Protein AF-A0A817M027-F1 (afdb_monomer)

Secondary structure (DSSP, 8-state):
--TTTGGGSTT-EEEEEEETTS-THHHHHHHHHHTTS-EEEEEEE----SPPPHHHHHHHHHHHHHHHHHHTT---S--TT---HHHHHHTHHHHHHHHHHHHHHHHHHTT-SEEEEE-----TTTS-HHHHHHHHHHHHTTPSSEEEE---SS-------

Solvent-accessible surface area (backbone atoms only — not comparable to full-atom values): 9742 Å² total; per-residue (Å²): 130,72,85,59,56,64,56,71,41,94,82,27,36,37,38,36,42,41,50,76,92,50,75,45,64,55,62,59,44,49,59,61,70,42,61,81,72,71,55,67,48,82,44,77,59,76,79,59,81,60,83,49,58,69,66,57,54,54,50,46,52,50,50,51,50,52,52,53,61,71,47,71,76,63,91,62,100,69,67,71,52,60,74,48,73,69,51,51,63,77,41,40,72,58,52,36,30,43,45,32,49,28,53,52,44,54,76,74,42,65,87,30,49,31,38,37,34,50,46,86,82,71,64,82,90,72,59,38,66,42,51,51,51,52,52,54,48,58,45,57,55,98,56,48,57,71,43,71,46,78,57,90,81,65,82,80,84,69,82,86,126

Nearest PDB structures (foldseek):
  7n3n-assembly1_B  TM=8.165E-01  e=1.126E-09  Homo sapiens
  8fho-assembly1_B  TM=8.038E-01  e=7.326E-10  Danio rerio
  7mxo-assembly1_A  TM=8.189E-01  e=4.341E-09  Homo sapiens
  9bwt-assembly1_A  TM=8.021E-01  e=9.638E-09  Homo sapiens
  8vpp-assembly1_A  TM=8.220E-01  e=1.893E-08  Homo sapiens

Mean predicted aligned error: 9.41 Å

pLDDT: mean 76.66, std 12.33, range [44.81, 91.5]

Radius of gyration: 17.71 Å; Cα contacts (8 Å, |Δi|>4): 194; chains: 1; bounding box: 50×40×44 Å

Foldseek 3Di:
DDLCPLVVDQQAEEEQEDDPVAPCLVSVVVCVVCVVDHHYHYDYDDDLQDAADPVLVVVLVVLLVVLCVVCVPDPDPDCLQPDDPVLCVQCVRVLRSLRSLLVVCCVPPQPHQEYEYAAPDDDPVRDRPNSSVSSVCSNPPNGHHYHHDYDPPDDPDDDPD

Structure (mmCIF, N/CA/C/O backbone):
data_AF-A0A817M027-F1
#
_entry.id   AF-A0A817M027-F1
#
loop_
_atom_site.group_PDB
_atom_site.id
_atom_site.type_symbol
_atom_site.label_atom_id
_atom_site.label_alt_id
_atom_site.label_comp_id
_atom_site.label_asym_id
_atom_site.label_entity_id
_atom_site.label_seq_id
_atom_site.pdbx_PDB_ins_code
_atom_site.Cartn_x
_atom_site.Cartn_y
_atom_site.Cartn_z
_atom_site.occupancy
_atom_site.B_iso_or_equiv
_atom_site.auth_seq_id
_atom_site.auth_comp_id
_atom_site.auth_asym_id
_atom_site.auth_atom_id
_atom_site.pdbx_PDB_model_num
ATOM 1 N N . MET A 1 1 ? 9.471 -24.694 -5.105 1.00 46.88 1 MET A N 1
ATOM 2 C CA . MET A 1 1 ? 10.060 -23.894 -6.205 1.00 46.88 1 MET A CA 1
ATOM 3 C C . MET A 1 1 ? 10.328 -22.491 -5.690 1.00 46.88 1 MET A C 1
ATOM 5 O O . MET A 1 1 ? 9.476 -21.945 -5.005 1.00 46.88 1 MET A O 1
ATOM 9 N N . ASN A 1 2 ? 11.516 -21.941 -5.943 1.00 57.09 2 ASN A N 1
ATOM 10 C CA . ASN A 1 2 ? 11.889 -20.609 -5.471 1.00 57.09 2 ASN A CA 1
ATOM 11 C C . ASN A 1 2 ? 11.150 -19.537 -6.294 1.00 57.09 2 ASN A C 1
ATOM 13 O O . ASN A 1 2 ? 11.438 -19.368 -7.477 1.00 57.09 2 ASN A O 1
ATOM 17 N N . ILE A 1 3 ? 10.216 -18.815 -5.671 1.00 64.06 3 ILE A N 1
ATOM 18 C CA . ILE A 1 3 ? 9.421 -17.751 -6.311 1.00 64.06 3 ILE A CA 1
ATOM 19 C C . ILE A 1 3 ? 10.270 -16.567 -6.805 1.00 64.06 3 ILE A C 1
ATOM 21 O O . ILE A 1 3 ? 9.794 -15.765 -7.599 1.00 64.06 3 ILE A O 1
ATOM 25 N N . PHE A 1 4 ? 11.537 -16.476 -6.382 1.00 63.66 4 PHE A N 1
ATOM 26 C CA . PHE A 1 4 ? 12.469 -15.423 -6.792 1.00 63.66 4 PHE A CA 1
ATOM 27 C C . PHE A 1 4 ? 13.293 -15.770 -8.038 1.00 63.66 4 PHE A C 1
ATOM 29 O O . PHE A 1 4 ? 14.009 -14.913 -8.552 1.00 63.66 4 PHE A O 1
ATOM 36 N N . HIS A 1 5 ? 13.194 -16.995 -8.562 1.00 62.28 5 HIS A N 1
ATOM 37 C CA . HIS A 1 5 ? 13.914 -17.400 -9.774 1.00 62.28 5 HIS A CA 1
ATOM 38 C C . HIS A 1 5 ? 13.604 -16.523 -11.010 1.00 62.28 5 HIS A C 1
ATOM 40 O O . HIS A 1 5 ? 14.542 -16.192 -11.739 1.00 62.28 5 HIS A O 1
ATOM 46 N N . PRO A 1 6 ? 12.352 -16.061 -11.236 1.00 60.25 6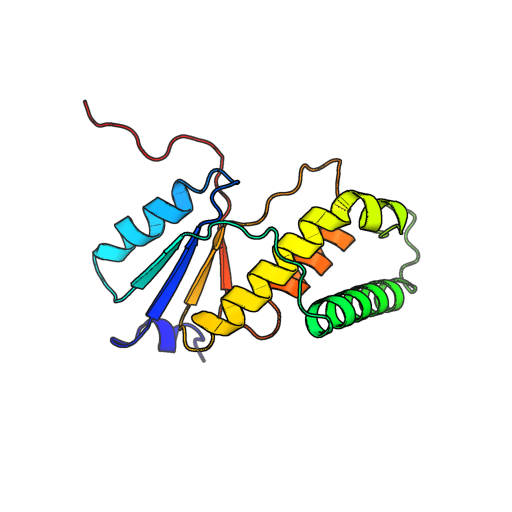 PRO A N 1
ATOM 47 C CA . PRO A 1 6 ? 12.030 -15.112 -12.307 1.00 60.25 6 PRO A CA 1
ATOM 48 C C . PRO A 1 6 ? 12.736 -13.756 -12.138 1.00 60.25 6 PRO A C 1
ATOM 50 O O . PRO A 1 6 ? 13.181 -13.168 -13.119 1.00 60.25 6 PRO A O 1
ATOM 53 N N . ILE A 1 7 ? 12.927 -13.301 -10.893 1.00 57.59 7 ILE A N 1
ATOM 54 C CA . ILE A 1 7 ? 13.592 -12.029 -10.533 1.00 57.59 7 ILE A CA 1
ATOM 55 C C . ILE A 1 7 ? 15.123 -12.103 -10.737 1.00 57.59 7 ILE A C 1
ATOM 57 O O . ILE A 1 7 ? 15.828 -11.089 -10.792 1.00 57.59 7 ILE A O 1
ATOM 61 N N . GLN A 1 8 ? 15.667 -13.316 -10.853 1.00 57.12 8 GLN A N 1
ATOM 62 C CA . GLN A 1 8 ? 17.087 -13.569 -11.112 1.00 57.12 8 GLN A CA 1
ATOM 63 C C . GLN A 1 8 ? 17.420 -13.667 -12.610 1.00 57.12 8 GLN A C 1
ATOM 65 O O . GLN A 1 8 ? 18.595 -13.768 -12.959 1.00 57.12 8 GLN A O 1
ATOM 70 N N . THR A 1 9 ? 16.422 -13.603 -13.498 1.00 61.28 9 THR A N 1
ATOM 71 C CA . THR A 1 9 ? 16.639 -13.618 -14.953 1.00 61.28 9 THR A CA 1
ATOM 72 C C . THR A 1 9 ? 17.159 -12.270 -15.469 1.00 61.28 9 THR A C 1
ATOM 74 O O . THR A 1 9 ? 16.886 -11.213 -14.899 1.00 61.28 9 THR A O 1
ATOM 77 N N . SER A 1 10 ? 17.911 -12.283 -16.574 1.00 58.53 10 SER A N 1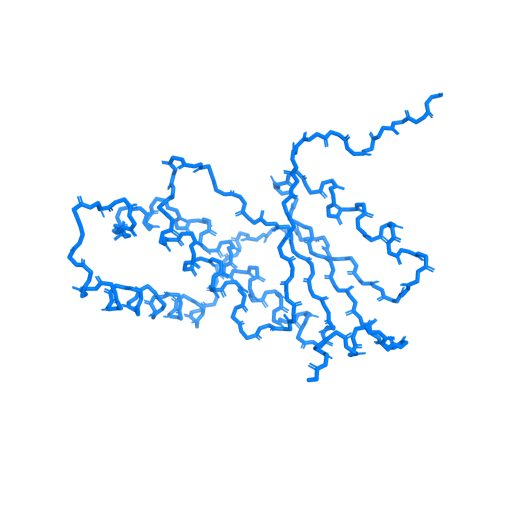
ATOM 78 C CA . SER A 1 10 ? 18.481 -11.076 -17.200 1.00 58.53 10 SER A CA 1
ATOM 79 C C . SER A 1 10 ? 17.431 -10.122 -17.790 1.00 58.53 10 SER A C 1
ATOM 81 O O . SER A 1 10 ? 17.743 -8.965 -18.073 1.00 58.53 10 SER A O 1
ATOM 83 N N . SER A 1 11 ? 16.189 -10.586 -17.952 1.00 68.00 11 SER A N 1
ATOM 84 C CA . SER A 1 11 ? 15.041 -9.815 -18.437 1.00 68.00 11 SER A CA 1
ATOM 85 C C . SER A 1 11 ? 14.125 -9.291 -17.326 1.00 68.00 11 SER A C 1
ATOM 87 O O . SER A 1 11 ? 13.099 -8.697 -17.645 1.00 68.00 11 SER A O 1
ATOM 89 N N . ALA A 1 12 ? 14.449 -9.517 -16.048 1.00 72.19 12 ALA A N 1
ATOM 90 C CA . ALA A 1 12 ? 13.607 -9.089 -14.936 1.00 72.19 12 ALA A CA 1
ATOM 91 C C . ALA A 1 12 ? 13.516 -7.556 -14.850 1.00 72.19 12 ALA A C 1
ATOM 93 O O . ALA A 1 12 ? 14.539 -6.866 -14.867 1.00 72.19 12 ALA A O 1
ATOM 94 N N . ILE A 1 13 ? 12.288 -7.047 -14.728 1.00 81.50 13 ILE A N 1
ATOM 95 C CA . ILE A 1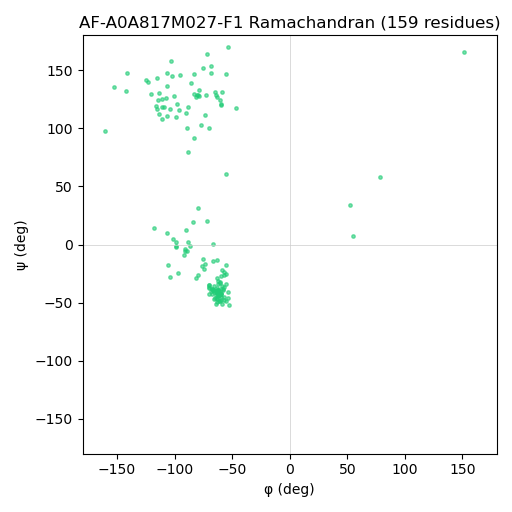 13 ? 11.981 -5.618 -14.602 1.00 81.50 13 ILE A CA 1
ATOM 96 C C . ILE A 1 13 ? 11.555 -5.341 -13.162 1.00 81.50 13 ILE A C 1
ATOM 98 O O . ILE A 1 13 ? 10.657 -6.009 -12.643 1.00 81.50 13 ILE A O 1
ATOM 102 N N . ILE A 1 14 ? 12.218 -4.378 -12.521 1.00 83.12 14 ILE A N 1
ATOM 103 C CA . ILE A 1 14 ? 11.859 -3.894 -11.185 1.00 83.12 14 ILE A CA 1
ATOM 104 C C . ILE A 1 14 ? 11.276 -2.493 -11.322 1.00 83.12 14 ILE A C 1
ATOM 106 O O . ILE A 1 14 ? 11.993 -1.579 -11.736 1.00 83.12 14 ILE A O 1
ATOM 110 N N . ASP A 1 15 ? 10.019 -2.334 -10.920 1.00 85.31 15 ASP A N 1
ATOM 111 C CA . ASP A 1 15 ? 9.356 -1.034 -10.901 1.00 85.31 15 ASP A CA 1
ATOM 112 C C . ASP A 1 15 ? 9.358 -0.475 -9.491 1.00 85.31 15 ASP A C 1
ATOM 114 O O . ASP A 1 15 ? 8.955 -1.138 -8.532 1.00 85.31 15 ASP A O 1
ATOM 118 N N . ILE A 1 16 ? 9.832 0.756 -9.365 1.00 84.31 16 ILE A N 1
ATOM 119 C CA . ILE A 1 16 ? 9.983 1.431 -8.083 1.00 84.31 16 ILE A CA 1
ATOM 120 C C . ILE A 1 16 ? 9.056 2.634 -8.079 1.00 84.31 16 ILE A C 1
ATOM 122 O O . ILE A 1 16 ? 9.201 3.537 -8.897 1.00 84.31 16 ILE A O 1
ATOM 126 N N . TRP A 1 17 ? 8.121 2.634 -7.140 1.00 84.25 17 TRP A N 1
ATOM 127 C CA . TRP A 1 17 ? 7.069 3.621 -6.986 1.00 84.25 17 TRP A CA 1
ATOM 128 C C . TRP A 1 17 ? 7.321 4.451 -5.734 1.00 84.25 17 TRP A C 1
ATOM 130 O O . TRP A 1 17 ? 7.178 3.993 -4.590 1.00 84.25 17 TRP A O 1
ATOM 140 N N . TRP A 1 18 ? 7.710 5.699 -5.969 1.00 78.25 18 TRP A N 1
ATOM 141 C CA . TRP A 1 18 ? 7.909 6.674 -4.909 1.00 78.25 18 TRP A CA 1
ATOM 142 C C . TRP A 1 18 ? 6.677 7.571 -4.772 1.00 78.25 18 TRP A C 1
ATOM 144 O O . TRP A 1 18 ? 6.274 8.247 -5.720 1.00 78.25 18 TRP A O 1
ATOM 154 N N . LEU A 1 19 ? 6.084 7.547 -3.575 1.00 74.00 19 LEU A N 1
ATOM 155 C CA . LEU A 1 19 ? 5.007 8.440 -3.165 1.00 74.00 19 LEU A CA 1
ATOM 156 C C . LEU A 1 19 ? 5.649 9.676 -2.530 1.00 74.00 19 LEU A C 1
ATOM 158 O O . LEU A 1 19 ? 6.290 9.565 -1.489 1.00 74.00 19 LEU A O 1
ATOM 162 N N . PHE A 1 20 ? 5.512 10.830 -3.181 1.00 58.03 20 PHE A N 1
ATOM 163 C CA . PHE A 1 20 ? 6.191 12.075 -2.801 1.00 58.03 20 PHE A CA 1
ATOM 164 C C . PHE A 1 20 ? 5.851 12.567 -1.378 1.00 58.03 20 PHE A C 1
ATOM 166 O O . PHE A 1 20 ? 6.674 13.226 -0.750 1.00 58.03 20 PHE A O 1
ATOM 173 N N . ASP A 1 21 ? 4.662 12.220 -0.871 1.00 58.38 21 ASP A N 1
ATOM 174 C CA . ASP A 1 21 ? 4.130 12.712 0.408 1.00 58.38 21 ASP A CA 1
ATOM 175 C C . ASP A 1 21 ? 4.771 12.057 1.653 1.00 58.38 21 ASP A C 1
ATOM 177 O O . ASP A 1 21 ? 4.689 12.625 2.741 1.00 58.38 21 ASP A O 1
ATOM 181 N N . ASP A 1 22 ? 5.430 10.900 1.510 1.00 54.72 22 ASP A N 1
ATOM 182 C CA . ASP A 1 22 ? 6.066 10.167 2.612 1.00 54.72 22 ASP A CA 1
ATOM 183 C C . ASP A 1 22 ? 7.590 10.134 2.407 1.00 54.72 22 ASP A C 1
ATOM 185 O O . ASP A 1 22 ? 8.049 10.022 1.272 1.00 54.72 22 ASP A O 1
ATOM 189 N N . ASP A 1 23 ? 8.380 10.221 3.489 1.00 57.62 23 ASP A N 1
ATOM 190 C CA . ASP A 1 23 ? 9.858 10.309 3.552 1.00 57.62 23 ASP A CA 1
ATOM 191 C C . ASP A 1 23 ? 10.628 9.160 2.835 1.00 57.62 23 ASP A C 1
ATOM 193 O O . ASP A 1 23 ? 11.429 8.424 3.425 1.00 57.62 23 ASP A O 1
ATOM 197 N N . GLY A 1 24 ? 10.433 9.005 1.526 1.00 55.81 24 GLY A N 1
ATOM 198 C CA . GLY A 1 24 ? 10.861 7.895 0.671 1.00 55.81 24 GLY A CA 1
ATOM 199 C C . GLY A 1 24 ? 12.327 7.956 0.255 1.00 55.81 24 GLY A C 1
ATOM 200 O O . GLY A 1 24 ? 12.707 7.479 -0.812 1.00 55.81 24 GLY A O 1
ATOM 201 N N . ARG A 1 25 ? 13.188 8.511 1.112 1.00 66.88 25 ARG A N 1
ATOM 202 C CA . ARG A 1 25 ? 14.639 8.592 0.876 1.00 66.88 25 ARG A CA 1
ATOM 203 C C . ARG A 1 25 ? 15.261 7.205 0.685 1.00 66.88 25 ARG A C 1
ATOM 205 O O . ARG A 1 25 ? 16.149 7.041 -0.144 1.00 66.88 25 ARG A O 1
ATOM 212 N N . LEU A 1 26 ? 14.761 6.195 1.405 1.00 66.12 26 LEU A N 1
ATOM 213 C CA . LEU A 1 26 ? 15.167 4.799 1.212 1.00 66.12 26 LEU A CA 1
ATOM 214 C C . LEU A 1 26 ? 14.653 4.230 -0.121 1.00 66.12 26 LEU A C 1
ATOM 216 O O . LEU A 1 26 ? 15.386 3.515 -0.801 1.00 66.12 26 LEU A O 1
ATOM 220 N N . THR A 1 27 ? 13.434 4.598 -0.525 1.00 67.75 27 THR A N 1
ATOM 221 C CA . THR A 1 27 ? 12.850 4.227 -1.823 1.00 67.75 27 THR A CA 1
ATOM 222 C C . THR A 1 27 ? 13.686 4.752 -2.989 1.00 67.75 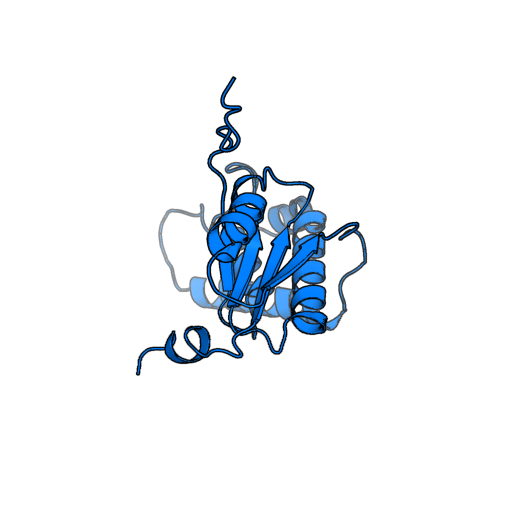27 THR A C 1
ATOM 224 O O . THR A 1 27 ? 13.780 4.071 -4.000 1.00 67.75 27 THR A O 1
ATOM 227 N N . LEU A 1 28 ? 14.350 5.907 -2.845 1.00 68.88 28 LEU A N 1
ATOM 228 C CA . LEU A 1 28 ? 15.290 6.449 -3.839 1.00 68.88 28 LEU A CA 1
ATOM 229 C C . LEU A 1 28 ? 16.697 5.835 -3.760 1.00 68.88 28 LEU A C 1
ATOM 231 O O . LEU A 1 28 ? 17.376 5.718 -4.781 1.00 68.88 28 LEU A O 1
ATOM 235 N N . LEU A 1 29 ? 17.134 5.395 -2.576 1.00 71.94 29 LEU A N 1
ATOM 236 C CA . LEU A 1 29 ? 18.408 4.688 -2.430 1.00 71.94 29 LEU A CA 1
ATOM 237 C C . LEU A 1 29 ? 18.361 3.284 -3.049 1.00 71.94 29 LEU A C 1
ATOM 239 O O . LEU A 1 29 ? 19.350 2.839 -3.627 1.00 71.94 29 LEU A O 1
ATOM 243 N N . LEU A 1 30 ? 17.231 2.584 -2.950 1.00 71.50 30 LEU A N 1
ATOM 244 C CA . LEU A 1 30 ? 17.065 1.245 -3.523 1.00 71.50 30 LEU A CA 1
ATOM 245 C C . LEU A 1 30 ? 17.424 1.176 -5.024 1.00 71.50 30 LEU A C 1
ATOM 247 O O . LEU A 1 30 ? 18.278 0.358 -5.363 1.00 71.50 30 LEU A O 1
ATOM 251 N N . PRO A 1 31 ? 16.893 2.032 -5.920 1.00 68.50 31 PRO A N 1
ATOM 252 C CA . PRO A 1 31 ? 17.314 2.076 -7.319 1.00 68.50 31 PRO A CA 1
ATOM 253 C C . PRO A 1 31 ? 18.812 2.353 -7.476 1.00 68.50 31 PRO A C 1
ATOM 255 O O . PRO A 1 31 ? 19.464 1.738 -8.317 1.00 68.50 31 PRO A O 1
ATOM 258 N N . TYR A 1 32 ? 19.381 3.242 -6.653 1.00 70.88 32 TYR A N 1
ATOM 259 C CA . TYR A 1 32 ? 20.811 3.553 -6.694 1.00 70.88 32 TYR A CA 1
ATOM 260 C C . TYR A 1 32 ? 21.682 2.344 -6.322 1.00 70.88 32 TYR A C 1
ATOM 262 O O . TYR A 1 32 ? 22.651 2.052 -7.019 1.00 70.88 32 TYR A O 1
ATOM 270 N N . LEU A 1 33 ? 21.321 1.592 -5.280 1.00 68.00 33 LEU A N 1
ATOM 271 C CA . LEU A 1 33 ? 22.029 0.367 -4.890 1.00 68.00 33 LEU A CA 1
ATOM 272 C C . LEU A 1 33 ? 21.819 -0.769 -5.903 1.00 68.00 33 LEU A C 1
ATOM 274 O O . LEU A 1 33 ? 22.732 -1.553 -6.165 1.00 68.00 33 LEU A O 1
ATOM 278 N N . LEU A 1 34 ? 20.633 -0.841 -6.511 1.00 67.25 34 LEU A N 1
ATOM 279 C CA . LEU A 1 34 ? 20.298 -1.818 -7.551 1.00 67.25 34 LEU A CA 1
ATOM 280 C C . LEU A 1 34 ? 20.926 -1.479 -8.917 1.00 67.25 34 LEU A C 1
ATOM 282 O O . LEU A 1 34 ? 20.996 -2.352 -9.786 1.00 67.25 34 LEU A O 1
ATOM 286 N N . ARG A 1 35 ? 21.465 -0.262 -9.093 1.00 65.25 35 ARG A N 1
ATOM 287 C CA . ARG A 1 35 ? 22.143 0.218 -10.313 1.00 65.25 35 ARG A CA 1
ATOM 288 C C . ARG A 1 35 ? 23.307 -0.669 -10.752 1.00 65.25 35 ARG A C 1
ATOM 290 O O . ARG A 1 35 ? 23.618 -0.710 -11.938 1.00 65.25 35 ARG A O 1
ATOM 297 N N . CYS A 1 36 ? 23.916 -1.410 -9.828 1.00 59.97 36 CYS A N 1
ATOM 298 C CA . CYS A 1 36 ? 25.054 -2.271 -10.134 1.00 59.97 36 CYS A CA 1
ATOM 299 C C . CYS A 1 36 ? 24.680 -3.556 -10.894 1.00 59.97 36 CYS A C 1
ATOM 301 O O . CYS A 1 36 ? 25.561 -4.117 -11.541 1.00 59.97 36 CYS A O 1
ATOM 303 N N . ARG A 1 37 ? 23.420 -4.032 -10.855 1.00 60.25 37 ARG A N 1
ATOM 304 C CA . ARG A 1 37 ? 22.941 -5.213 -11.611 1.00 60.25 37 ARG A CA 1
ATOM 305 C C . ARG A 1 37 ? 21.404 -5.206 -11.743 1.00 60.25 37 ARG A C 1
ATOM 307 O O . ARG A 1 37 ? 20.767 -5.665 -10.798 1.00 60.25 37 ARG A O 1
ATOM 314 N N . ARG A 1 38 ? 20.833 -4.742 -12.880 1.00 67.44 38 ARG A N 1
ATOM 315 C CA . ARG A 1 38 ? 19.487 -5.060 -13.476 1.00 67.44 38 ARG A CA 1
ATOM 316 C C . ARG A 1 38 ? 18.915 -3.900 -14.320 1.00 67.44 38 ARG A C 1
ATOM 318 O O . ARG A 1 38 ? 19.388 -2.773 -14.211 1.00 67.44 38 ARG A O 1
ATOM 325 N N . ARG A 1 39 ? 17.876 -4.172 -15.130 1.00 69.31 39 ARG A N 1
ATOM 326 C CA . ARG A 1 39 ? 16.969 -3.151 -15.696 1.00 69.31 39 ARG A CA 1
ATOM 327 C C . ARG A 1 39 ? 15.892 -2.805 -14.661 1.00 69.31 39 ARG A C 1
ATOM 329 O O . ARG A 1 39 ? 15.265 -3.702 -14.105 1.00 69.31 39 ARG A O 1
ATOM 336 N N . TRP A 1 40 ? 15.690 -1.521 -14.400 1.00 72.19 40 TRP A N 1
ATOM 337 C CA . TRP A 1 40 ? 14.690 -1.021 -13.457 1.00 72.19 40 TRP A CA 1
ATOM 338 C C . TRP A 1 40 ? 14.041 0.248 -14.008 1.00 72.19 40 TRP A C 1
ATOM 340 O O . TRP A 1 40 ? 14.701 1.022 -14.707 1.00 72.19 40 TRP A O 1
ATOM 350 N N . HIS A 1 41 ? 12.765 0.457 -13.687 1.00 74.94 41 HIS A N 1
ATOM 351 C CA . HIS A 1 41 ? 12.028 1.678 -13.997 1.00 74.94 41 HIS A CA 1
ATOM 352 C C . HIS A 1 41 ? 11.654 2.385 -12.694 1.00 74.94 41 HIS A C 1
ATOM 354 O O . HIS A 1 41 ? 11.057 1.804 -11.789 1.00 74.94 41 HIS A O 1
ATOM 360 N N . LEU A 1 42 ? 12.051 3.651 -12.580 1.00 78.06 42 LEU A N 1
ATOM 361 C CA . LEU A 1 42 ? 11.657 4.504 -11.466 1.00 78.06 42 LEU A CA 1
ATOM 362 C C . LEU A 1 42 ? 10.444 5.328 -11.893 1.00 78.06 42 LEU A C 1
ATOM 364 O O . LEU A 1 42 ? 10.551 6.176 -12.778 1.00 78.06 42 LEU A O 1
ATOM 368 N N . HIS A 1 43 ? 9.315 5.092 -11.236 1.00 78.25 43 HIS A N 1
ATOM 369 C CA . HIS A 1 43 ? 8.085 5.849 -11.399 1.00 78.25 43 HIS A CA 1
ATOM 370 C C . HIS A 1 43 ? 7.914 6.784 -10.200 1.00 78.25 43 HIS A C 1
ATOM 372 O O . HIS A 1 43 ? 7.782 6.354 -9.051 1.00 78.25 43 HIS A O 1
ATOM 378 N N . VAL A 1 44 ? 7.925 8.089 -10.470 1.00 75.75 44 VAL A N 1
ATOM 379 C CA . VAL A 1 44 ? 7.626 9.112 -9.464 1.00 75.75 44 VAL A CA 1
ATOM 380 C C . VAL A 1 44 ? 6.174 9.528 -9.642 1.00 75.75 44 VAL A C 1
ATOM 382 O O . VAL A 1 44 ? 5.818 10.146 -10.649 1.00 75.75 44 VAL A O 1
ATOM 385 N N . LEU A 1 45 ? 5.328 9.156 -8.682 1.00 72.25 45 LEU A N 1
ATOM 386 C CA . LEU A 1 45 ? 3.909 9.485 -8.731 1.00 72.25 45 LEU A CA 1
ATOM 387 C C . LEU A 1 45 ? 3.672 10.908 -8.249 1.00 72.25 45 LEU A C 1
ATOM 389 O O . LEU A 1 45 ? 4.039 11.278 -7.135 1.00 72.25 45 LEU A O 1
ATOM 393 N N . HIS A 1 46 ? 2.975 11.667 -9.086 1.00 65.69 46 HIS A N 1
ATOM 394 C CA . HIS A 1 46 ? 2.465 12.988 -8.761 1.00 65.69 46 HIS A CA 1
ATOM 395 C C . HIS A 1 46 ? 0.942 12.951 -8.921 1.00 65.69 46 HIS A C 1
ATOM 397 O O . HIS A 1 46 ? 0.441 12.505 -9.949 1.00 65.69 46 HIS A O 1
ATOM 403 N N . GLY A 1 47 ? 0.201 13.418 -7.91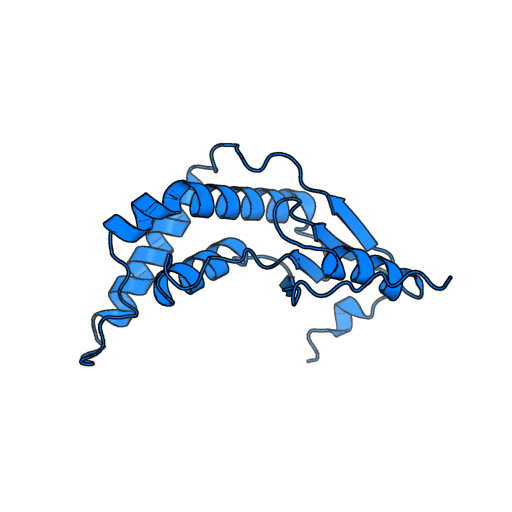3 1.00 64.00 47 GLY A N 1
ATOM 404 C CA . GLY A 1 47 ? -1.241 13.650 -8.044 1.00 64.00 47 GLY A CA 1
ATOM 405 C C . GLY A 1 47 ? -2.145 12.412 -7.952 1.00 64.00 47 GLY A C 1
ATOM 406 O O . GLY A 1 47 ? -2.991 12.208 -8.814 1.00 64.00 47 GLY A O 1
ATOM 407 N N . LEU A 1 48 ? -2.086 11.658 -6.847 1.00 69.50 48 LEU A N 1
ATOM 408 C CA . LEU A 1 48 ? -3.057 10.591 -6.515 1.00 69.50 48 LEU A CA 1
ATOM 409 C C . LEU A 1 48 ? -4.449 11.109 -6.083 1.00 69.50 48 LEU A C 1
ATOM 411 O O . LEU A 1 48 ? -5.203 10.395 -5.428 1.00 69.50 48 LEU A O 1
ATOM 415 N N . ASN A 1 49 ? -4.806 12.347 -6.429 1.00 68.75 49 ASN A N 1
ATOM 416 C CA . ASN A 1 49 ? -6.044 13.003 -5.985 1.00 68.75 49 ASN A CA 1
ATOM 417 C C . ASN A 1 49 ? -7.234 12.771 -6.939 1.00 68.75 49 ASN A C 1
ATOM 419 O O . ASN A 1 49 ? -8.241 13.470 -6.847 1.00 68.75 49 ASN A O 1
ATOM 423 N N . LYS A 1 50 ? -7.126 11.830 -7.885 1.00 78.69 50 LYS A N 1
ATOM 424 C CA . LYS A 1 50 ? -8.234 11.467 -8.780 1.00 78.69 50 LYS A CA 1
ATOM 425 C C . LYS A 1 50 ? -9.312 10.689 -8.007 1.00 78.69 50 LYS A C 1
ATOM 427 O O . LYS A 1 50 ? -9.076 10.220 -6.898 1.00 78.69 50 LYS A O 1
ATOM 432 N N . GLN A 1 51 ? -10.515 10.566 -8.557 1.00 79.12 51 GLN A N 1
ATOM 433 C CA . GLN A 1 51 ? -11.484 9.612 -8.015 1.00 79.12 51 GLN A CA 1
ATOM 434 C C . GLN A 1 51 ? -11.132 8.197 -8.500 1.00 79.12 51 GLN A C 1
ATOM 436 O O . GLN A 1 51 ? -10.874 8.053 -9.700 1.00 79.12 51 GLN A O 1
ATOM 441 N N . PRO A 1 52 ? -11.120 7.191 -7.605 1.00 80.12 52 PRO A N 1
ATOM 442 C CA . PRO A 1 52 ? -10.832 5.814 -7.983 1.00 80.12 52 PRO A CA 1
ATOM 443 C C . PRO A 1 52 ? -11.947 5.241 -8.846 1.00 80.12 52 PRO A C 1
ATOM 445 O O . PRO A 1 52 ? -13.110 5.645 -8.735 1.00 80.12 52 PRO A O 1
ATOM 448 N N . ASN A 1 53 ? -11.597 4.267 -9.683 1.00 86.69 53 ASN A N 1
ATOM 449 C CA . ASN A 1 53 ? -12.580 3.524 -10.456 1.00 86.69 53 ASN A CA 1
ATOM 450 C C . ASN A 1 53 ? -13.659 2.893 -9.546 1.00 86.69 53 ASN A C 1
ATOM 452 O O . ASN A 1 53 ? -13.402 2.453 -8.419 1.00 86.69 53 ASN A O 1
ATOM 456 N N . VAL A 1 54 ? -14.887 2.813 -10.062 1.00 88.06 54 VAL A N 1
ATOM 457 C CA . VAL A 1 54 ? -16.047 2.229 -9.371 1.00 88.06 54 VAL A CA 1
ATOM 458 C C . VAL A 1 54 ? -15.767 0.780 -8.966 1.00 88.06 54 VAL A C 1
ATOM 460 O O . VAL A 1 54 ? -16.142 0.369 -7.871 1.00 88.06 54 VAL A O 1
ATOM 463 N N . TYR A 1 55 ? -15.043 0.034 -9.807 1.00 88.31 55 TYR A N 1
ATOM 464 C CA . TYR A 1 55 ? -14.635 -1.344 -9.523 1.00 88.31 55 TYR A CA 1
ATOM 465 C C . TYR A 1 55 ? -13.775 -1.463 -8.255 1.00 88.31 55 TYR A C 1
ATOM 467 O O . TYR A 1 55 ? -14.039 -2.317 -7.412 1.00 88.31 55 TYR A O 1
ATOM 475 N N . GLU A 1 56 ? -12.784 -0.585 -8.077 1.00 86.38 56 GLU A N 1
ATOM 476 C CA . GLU A 1 56 ? -11.894 -0.636 -6.910 1.00 86.38 56 GLU A CA 1
ATOM 477 C C . GLU A 1 56 ? -12.615 -0.239 -5.623 1.00 86.38 56 GLU A C 1
ATOM 479 O O . GLU A 1 56 ? -12.386 -0.840 -4.575 1.00 86.38 56 GLU A O 1
ATOM 484 N N . THR A 1 57 ? -13.549 0.710 -5.712 1.00 87.38 57 THR A N 1
ATOM 485 C CA . THR A 1 57 ? -14.412 1.072 -4.578 1.00 87.38 57 THR A CA 1
ATOM 486 C C . THR A 1 57 ? -15.286 -0.112 -4.154 1.00 87.38 57 THR A C 1
ATOM 488 O O . THR A 1 57 ? -15.270 -0.502 -2.991 1.00 87.38 57 THR A O 1
ATOM 491 N N . GLN A 1 58 ? -15.975 -0.755 -5.103 1.00 90.56 58 GLN A N 1
ATOM 492 C CA . GLN A 1 58 ? -16.824 -1.919 -4.815 1.00 90.56 58 GLN A CA 1
ATOM 493 C C . GLN A 1 58 ? -16.032 -3.092 -4.232 1.00 90.56 58 GLN A C 1
ATOM 495 O O . GLN A 1 58 ? -16.488 -3.777 -3.320 1.00 90.56 58 GLN A O 1
ATOM 500 N N . LYS A 1 59 ? -14.832 -3.332 -4.753 1.00 89.38 59 LYS A N 1
ATOM 501 C CA . L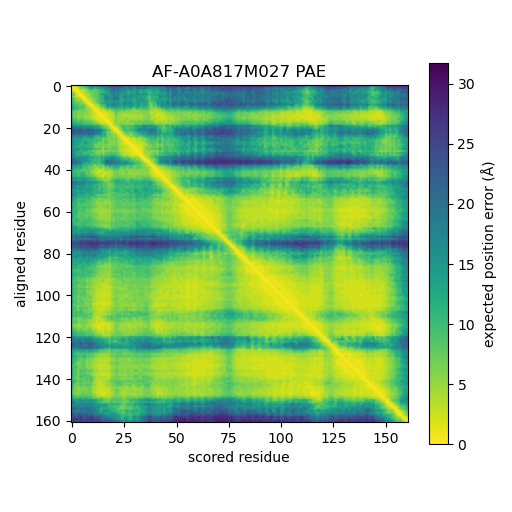YS A 1 59 ? -13.940 -4.387 -4.276 1.00 89.38 59 LYS A CA 1
ATOM 502 C C . LYS A 1 59 ? -13.412 -4.099 -2.871 1.00 89.38 59 LYS A C 1
ATOM 504 O O . LYS A 1 59 ? -13.314 -5.017 -2.060 1.00 89.38 59 LYS A O 1
ATOM 509 N N . PHE A 1 60 ? -13.111 -2.842 -2.556 1.00 91.12 60 PHE A N 1
ATOM 510 C CA . PHE A 1 60 ? -12.767 -2.439 -1.195 1.00 91.12 60 PHE A CA 1
ATOM 511 C C . PHE A 1 60 ? -13.925 -2.696 -0.221 1.00 91.12 60 PHE A C 1
ATOM 513 O O . PHE A 1 60 ? -13.708 -3.279 0.842 1.00 91.12 60 PHE A O 1
ATOM 520 N N . ASP A 1 61 ? -15.156 -2.367 -0.617 1.00 90.44 61 ASP A N 1
ATOM 521 C CA . ASP A 1 61 ? -16.352 -2.640 0.188 1.00 90.44 61 ASP A CA 1
ATOM 522 C C . ASP A 1 61 ? -16.559 -4.148 0.412 1.00 90.44 61 ASP A C 1
ATOM 524 O O . ASP A 1 61 ? -16.870 -4.577 1.524 1.00 90.44 61 ASP A O 1
ATOM 528 N N . GLN A 1 62 ? -16.306 -4.981 -0.604 1.00 91.50 62 GLN A N 1
ATOM 529 C CA . GLN A 1 62 ? -16.327 -6.444 -0.466 1.00 91.50 62 GLN A CA 1
ATOM 530 C C . GLN A 1 62 ? -15.268 -6.950 0.524 1.00 91.50 62 GLN A C 1
ATOM 532 O O . GLN A 1 62 ? -15.555 -7.832 1.333 1.00 91.50 62 GLN A O 1
ATOM 537 N N . LEU A 1 63 ? -14.052 -6.394 0.497 1.00 89.38 63 LEU A N 1
ATOM 538 C CA . LEU A 1 63 ? -12.991 -6.758 1.444 1.00 89.38 63 LEU A CA 1
ATOM 539 C C . LEU A 1 63 ? -13.346 -6.354 2.879 1.00 89.38 63 LEU A C 1
ATOM 541 O O . LEU A 1 63 ? -13.093 -7.124 3.807 1.00 89.38 63 LEU A O 1
ATOM 545 N N . LEU A 1 64 ? -13.964 -5.185 3.065 1.00 88.94 64 LEU A N 1
ATOM 546 C CA . LEU A 1 64 ? -14.488 -4.760 4.362 1.00 88.94 64 LEU A CA 1
ATOM 547 C C . LEU A 1 64 ? -15.565 -5.724 4.863 1.00 88.94 64 LEU A C 1
ATOM 549 O O . LEU A 1 64 ? -15.484 -6.199 5.996 1.00 88.94 64 LEU A O 1
ATOM 553 N N . GLN A 1 65 ? -16.541 -6.070 4.022 1.00 87.44 65 GLN A N 1
ATOM 554 C CA . GLN A 1 65 ? -17.598 -7.021 4.377 1.00 87.44 65 GLN A CA 1
ATOM 555 C C . GLN A 1 65 ? -17.023 -8.391 4.751 1.00 87.44 65 GLN A C 1
ATOM 557 O O . GLN A 1 65 ? -17.341 -8.915 5.820 1.00 87.44 65 GLN A O 1
ATOM 562 N N . ALA A 1 66 ? -16.104 -8.926 3.944 1.00 88.69 66 ALA A N 1
ATOM 563 C CA . ALA A 1 66 ? -15.422 -10.186 4.228 1.00 88.69 66 ALA A CA 1
ATOM 564 C C . ALA A 1 66 ? -14.632 -10.131 5.547 1.00 88.69 66 ALA A C 1
ATOM 566 O O . ALA A 1 66 ? -14.623 -11.098 6.314 1.00 88.69 66 ALA A O 1
ATOM 567 N N . TRP A 1 67 ? -13.993 -8.998 5.855 1.00 85.88 67 TRP A N 1
ATOM 568 C CA . TRP A 1 67 ? -13.320 -8.790 7.136 1.00 85.88 67 TRP A CA 1
ATOM 569 C C . TRP A 1 67 ? -14.307 -8.823 8.307 1.00 85.88 67 TRP A C 1
ATOM 571 O O . TRP A 1 67 ? -14.059 -9.509 9.301 1.00 85.88 67 TRP A O 1
ATOM 581 N N . HIS A 1 68 ? -15.444 -8.136 8.195 1.00 84.31 68 HIS A N 1
ATOM 582 C CA . HIS A 1 68 ? -16.482 -8.159 9.224 1.00 84.31 68 HIS A CA 1
ATOM 583 C C . HIS A 1 68 ? -17.056 -9.566 9.428 1.00 84.31 68 HIS A C 1
ATOM 585 O O . HIS A 1 68 ? -17.191 -10.009 10.567 1.00 84.31 68 HIS A O 1
ATOM 591 N N . GLU A 1 69 ? -17.353 -10.299 8.356 1.00 84.00 69 GLU A N 1
ATOM 592 C CA . GLU A 1 69 ? -17.900 -11.660 8.424 1.00 84.00 69 GLU A CA 1
ATOM 593 C C . GLU A 1 69 ? -16.931 -12.664 9.046 1.00 84.00 69 GLU A C 1
ATOM 595 O O . GLU A 1 69 ? -17.319 -13.417 9.943 1.00 84.00 69 GLU A O 1
ATOM 600 N N . ASN A 1 70 ? -15.662 -12.636 8.635 1.00 82.12 70 ASN A N 1
ATOM 601 C CA . ASN A 1 70 ? -14.636 -13.528 9.173 1.00 82.12 70 ASN A CA 1
ATOM 602 C C . ASN A 1 70 ? -14.416 -13.318 10.671 1.00 82.12 70 ASN A C 1
ATOM 604 O O . ASN A 1 70 ? -14.122 -14.268 11.399 1.00 82.12 70 ASN A O 1
ATOM 608 N N . ASN A 1 71 ? -14.597 -12.088 11.148 1.00 75.31 71 ASN A N 1
ATOM 609 C CA . ASN A 1 71 ? -14.360 -11.756 12.541 1.00 75.31 71 ASN A CA 1
ATOM 610 C C . ASN A 1 71 ? -15.632 -11.712 13.413 1.00 75.31 71 ASN A C 1
ATOM 612 O O . ASN A 1 71 ? -15.508 -11.594 14.630 1.00 75.31 71 ASN A O 1
ATOM 616 N N . LYS A 1 72 ? -16.842 -11.921 12.863 1.00 69.06 72 LYS A N 1
ATOM 617 C CA . LYS A 1 72 ? -18.085 -12.108 13.654 1.00 69.06 72 LYS A CA 1
ATOM 618 C C . LYS A 1 72 ? -18.000 -13.276 14.648 1.00 69.06 72 LYS A C 1
ATOM 620 O O . LYS A 1 72 ? -18.738 -13.297 15.625 1.00 69.06 72 LYS A O 1
ATOM 625 N N . LYS A 1 73 ? -17.117 -14.250 14.400 1.00 64.00 73 LYS A N 1
ATOM 626 C CA . LYS A 1 73 ? -16.925 -15.446 15.242 1.00 64.00 73 LYS A CA 1
ATOM 627 C C . LYS A 1 73 ? 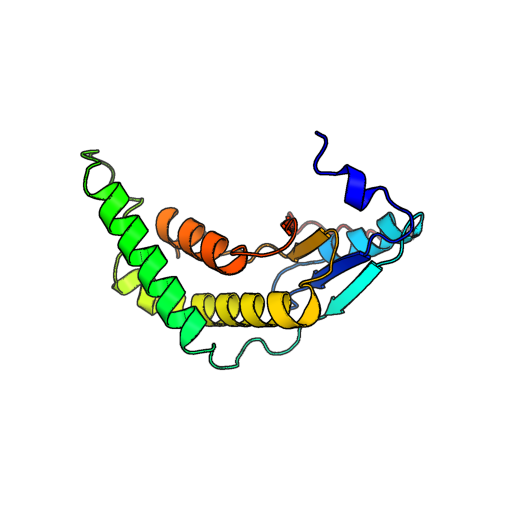-15.889 -15.263 16.362 1.00 64.00 73 LYS A C 1
ATOM 629 O O . LYS A 1 73 ? -15.720 -16.176 17.164 1.00 64.00 73 LYS A O 1
ATOM 634 N N . ARG A 1 74 ? -15.185 -14.124 16.424 1.00 65.44 74 ARG A N 1
ATOM 635 C CA . ARG A 1 74 ? -14.186 -13.837 17.466 1.00 65.44 74 ARG A CA 1
ATOM 636 C C . ARG A 1 74 ? -14.849 -13.172 18.670 1.00 65.44 74 ARG A C 1
ATOM 638 O O . ARG A 1 74 ? -15.122 -11.977 18.666 1.00 65.44 74 ARG A O 1
ATOM 645 N N . THR A 1 75 ? -15.102 -13.966 19.702 1.00 53.81 75 THR A N 1
ATOM 646 C CA . THR A 1 75 ? -15.508 -13.504 21.034 1.00 53.81 75 THR A CA 1
ATOM 647 C C . THR A 1 75 ? -14.258 -13.241 21.874 1.00 53.81 75 THR A C 1
ATOM 649 O O . THR A 1 75 ? -13.857 -14.087 22.667 1.00 53.81 75 THR A O 1
ATOM 652 N N . GLU A 1 76 ? -13.600 -12.102 21.680 1.00 61.34 76 GLU A N 1
ATOM 653 C CA . GLU A 1 76 ? -12.529 -11.646 22.574 1.00 61.34 76 GLU A CA 1
ATOM 654 C C . GLU A 1 76 ? -12.856 -10.237 23.076 1.00 61.34 76 GLU A C 1
ATOM 656 O O . GLU A 1 76 ? -13.390 -9.415 22.334 1.00 61.34 76 GLU A O 1
ATOM 661 N N . ASN A 1 77 ? -12.552 -9.981 24.352 1.00 59.69 77 ASN A N 1
ATOM 662 C CA . ASN A 1 77 ? -12.900 -8.764 25.101 1.00 59.69 77 ASN A CA 1
ATOM 663 C C . ASN A 1 77 ? -12.191 -7.481 24.612 1.00 59.69 77 ASN A C 1
ATOM 665 O O . ASN A 1 77 ? -12.394 -6.422 25.200 1.00 59.69 77 ASN A O 1
ATOM 669 N N . ASP A 1 78 ? -11.352 -7.564 23.577 1.00 62.62 78 ASP A N 1
ATOM 670 C CA . ASP A 1 78 ? -10.606 -6.435 23.025 1.00 62.62 78 ASP A CA 1
ATOM 671 C C . ASP A 1 78 ? -11.205 -6.018 21.673 1.00 62.62 78 ASP A C 1
ATOM 673 O O . ASP A 1 78 ? -11.132 -6.750 20.685 1.00 62.62 78 ASP A O 1
ATOM 677 N N . GLU A 1 79 ? -11.843 -4.847 21.634 1.00 67.00 79 GLU A N 1
ATOM 678 C CA . GLU A 1 79 ? -12.502 -4.300 20.442 1.00 67.00 79 GLU A CA 1
ATOM 679 C C . GLU A 1 79 ? -11.566 -3.460 19.558 1.00 67.00 79 GLU A C 1
ATOM 681 O O . GLU A 1 79 ? -12.003 -2.941 18.531 1.00 67.00 79 GLU A O 1
ATOM 686 N N . SER A 1 80 ? -10.274 -3.343 19.899 1.00 68.56 80 SER A N 1
ATOM 687 C CA . SER A 1 80 ? -9.320 -2.462 19.200 1.00 68.56 80 SER A CA 1
ATOM 688 C C . SER A 1 80 ? -9.147 -2.767 17.701 1.00 68.56 80 SER A C 1
ATOM 690 O O . SER A 1 80 ? -8.730 -1.901 16.930 1.00 68.56 80 SER A O 1
ATOM 692 N N . TRP A 1 81 ? -9.474 -3.983 17.263 1.00 71.19 81 TRP A N 1
ATOM 693 C CA . TRP A 1 81 ? -9.361 -4.426 15.869 1.00 71.19 81 TRP A CA 1
ATOM 694 C C . TRP A 1 81 ? -10.636 -4.210 15.036 1.00 71.19 81 TRP A C 1
ATOM 696 O O . TRP A 1 81 ? -10.599 -4.422 13.817 1.00 71.19 81 TRP A O 1
ATOM 706 N N . LYS A 1 82 ? -11.763 -3.826 15.657 1.00 77.12 82 LYS A N 1
ATOM 707 C CA . LYS A 1 82 ? -13.036 -3.622 14.956 1.00 77.12 82 LYS A CA 1
ATOM 708 C C . LYS A 1 82 ? -12.984 -2.341 14.132 1.00 77.12 82 LYS A C 1
ATOM 710 O O . LYS A 1 82 ? -12.668 -1.270 14.638 1.00 77.12 82 LYS A O 1
ATOM 715 N N . ILE A 1 83 ? -13.348 -2.468 12.863 1.00 81.69 83 ILE A N 1
ATOM 716 C CA . ILE A 1 83 ? -13.475 -1.333 11.953 1.00 81.69 83 ILE A CA 1
ATOM 717 C C . ILE A 1 83 ? -14.824 -0.668 12.231 1.00 81.69 83 ILE A C 1
ATOM 719 O O . ILE A 1 83 ? -15.851 -1.346 12.259 1.00 81.69 83 ILE A O 1
ATOM 723 N N . THR A 1 84 ? -14.826 0.642 12.449 1.00 83.88 84 THR A N 1
ATOM 724 C CA . THR A 1 84 ? -16.061 1.426 12.612 1.00 83.88 84 THR A CA 1
ATOM 725 C C . THR A 1 84 ? -16.319 2.270 11.371 1.00 83.88 84 THR A C 1
ATOM 727 O O . THR A 1 84 ? -15.385 2.736 10.721 1.00 83.88 84 THR A O 1
ATOM 730 N N . GLU A 1 85 ? -17.588 2.496 11.030 1.00 84.06 85 GLU A N 1
ATOM 731 C CA . GLU A 1 85 ? -17.956 3.314 9.861 1.00 84.06 85 GLU A CA 1
ATOM 732 C C . GLU A 1 85 ? -17.429 4.754 9.974 1.00 84.06 85 GLU A C 1
ATOM 734 O O . GLU A 1 85 ? -17.011 5.355 8.985 1.00 84.06 85 GLU A O 1
ATOM 739 N N . THR A 1 86 ? -17.361 5.286 11.198 1.00 84.94 86 THR A N 1
ATOM 740 C CA . THR A 1 86 ? -16.778 6.601 11.493 1.00 84.94 86 THR A CA 1
ATOM 741 C C . THR A 1 86 ? -15.292 6.665 11.146 1.00 84.94 86 THR A C 1
ATOM 743 O O . THR A 1 86 ? -14.819 7.671 10.617 1.00 84.94 86 THR A O 1
ATOM 746 N N . GLU A 1 87 ? -14.551 5.588 11.404 1.00 85.50 87 GLU A N 1
ATOM 747 C CA . GLU A 1 87 ? -13.132 5.475 11.082 1.00 85.50 87 GLU A CA 1
ATOM 748 C C . GLU A 1 87 ? -12.892 5.408 9.568 1.00 85.50 87 GLU A C 1
ATOM 750 O O . GLU A 1 87 ? -11.962 6.042 9.054 1.00 85.50 87 GLU A O 1
ATOM 755 N N . VAL A 1 88 ? -13.747 4.672 8.851 1.00 86.12 88 VAL A N 1
ATOM 756 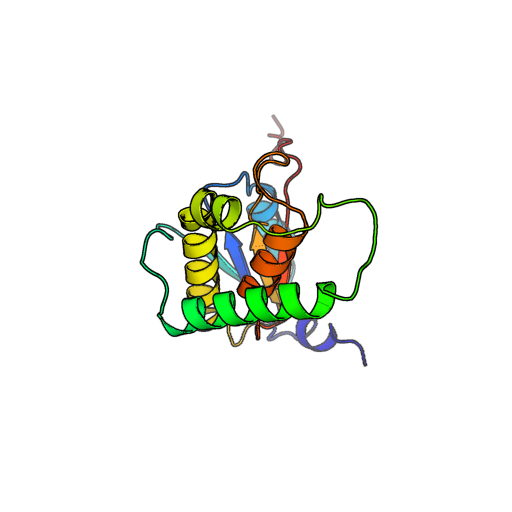C CA . VAL A 1 88 ? -13.703 4.570 7.387 1.00 86.12 88 VAL A CA 1
ATOM 757 C C . VAL A 1 88 ? -13.957 5.937 6.755 1.00 86.12 88 VAL A C 1
ATOM 759 O O . VAL A 1 88 ? -13.178 6.361 5.900 1.00 86.12 88 VAL A O 1
ATOM 762 N N . GLU A 1 89 ? -14.975 6.672 7.212 1.00 86.56 89 GLU A N 1
ATOM 763 C CA . GLU A 1 89 ? -15.272 8.007 6.679 1.00 86.56 89 GLU A CA 1
ATOM 764 C C . GLU A 1 89 ? -14.152 9.009 7.011 1.00 86.56 89 GLU A C 1
ATOM 766 O O . GLU A 1 89 ? -13.735 9.776 6.141 1.00 86.56 89 GLU A O 1
ATOM 771 N N . ALA A 1 90 ? -13.569 8.947 8.215 1.00 86.81 90 ALA A N 1
ATOM 772 C CA . ALA A 1 90 ? -12.441 9.801 8.603 1.00 86.81 90 ALA A CA 1
ATOM 773 C C . ALA A 1 90 ? -11.175 9.568 7.754 1.00 86.81 90 ALA A C 1
ATOM 775 O O . ALA A 1 90 ? -10.378 10.488 7.557 1.00 86.81 90 ALA A O 1
ATOM 776 N N . ASN A 1 91 ? -10.975 8.352 7.234 1.00 86.19 91 ASN A N 1
ATOM 777 C CA . ASN A 1 91 ? -9.804 7.982 6.431 1.00 86.19 91 ASN A CA 1
ATOM 778 C C . ASN A 1 91 ? -10.103 7.828 4.930 1.00 86.19 91 ASN A C 1
ATOM 780 O O . ASN A 1 91 ? -9.230 7.404 4.168 1.00 86.19 91 ASN A O 1
ATOM 784 N N . LYS A 1 92 ? -11.292 8.225 4.477 1.00 87.06 92 LYS A N 1
ATOM 785 C CA . LYS A 1 92 ? -11.771 8.065 3.098 1.00 87.06 92 LYS A CA 1
ATOM 786 C C . LYS A 1 92 ? -10.827 8.622 2.038 1.00 87.06 92 LYS A C 1
ATOM 788 O O . LYS A 1 92 ? -10.596 7.976 1.022 1.00 87.06 92 LYS A O 1
ATOM 793 N N . GLU A 1 93 ? -10.231 9.786 2.278 1.00 84.88 93 GLU A N 1
ATOM 794 C CA . GLU A 1 93 ? -9.268 10.390 1.347 1.00 84.88 93 GLU A CA 1
ATOM 795 C C . GLU A 1 93 ? -7.984 9.553 1.207 1.00 84.88 93 GLU A C 1
ATOM 797 O O . GLU A 1 93 ? -7.449 9.410 0.107 1.00 84.88 93 GLU A O 1
ATOM 802 N N . LYS A 1 94 ? -7.516 8.921 2.292 1.00 84.75 94 LYS A N 1
ATOM 803 C CA . LYS A 1 94 ? -6.361 8.007 2.244 1.00 84.75 94 LYS A CA 1
ATOM 804 C C . LYS A 1 94 ? -6.707 6.724 1.501 1.00 84.75 94 LYS A C 1
ATOM 806 O O . LYS A 1 94 ? -5.922 6.272 0.674 1.00 84.75 94 LYS A O 1
ATOM 811 N N . ILE A 1 95 ? -7.890 6.172 1.769 1.00 87.94 95 ILE A N 1
ATOM 812 C CA . ILE A 1 95 ? -8.389 4.973 1.092 1.00 87.94 95 ILE A CA 1
ATOM 813 C C . ILE A 1 95 ? -8.466 5.236 -0.413 1.00 87.94 95 ILE A C 1
ATOM 815 O O . ILE A 1 95 ? -7.850 4.504 -1.180 1.00 87.94 95 ILE A O 1
ATOM 819 N N . LYS A 1 96 ? -9.102 6.336 -0.837 1.00 88.69 96 LYS A N 1
ATOM 820 C CA . LYS A 1 96 ? -9.161 6.748 -2.251 1.00 88.69 96 LYS A CA 1
ATOM 821 C C . LYS A 1 96 ? -7.774 6.853 -2.885 1.00 88.69 96 LYS A C 1
ATOM 823 O O . LYS A 1 96 ? -7.564 6.319 -3.969 1.00 88.69 96 LYS A O 1
ATOM 828 N N . ARG A 1 97 ? -6.813 7.490 -2.205 1.00 86.31 97 ARG A N 1
ATOM 829 C CA . ARG A 1 97 ? -5.422 7.592 -2.682 1.00 86.31 97 ARG A CA 1
ATOM 830 C C . ARG A 1 97 ? -4.770 6.221 -2.874 1.00 86.31 97 ARG A C 1
ATOM 832 O O . ARG A 1 97 ? -4.090 6.021 -3.877 1.00 86.31 97 ARG A O 1
ATOM 839 N N . GLY A 1 98 ? -4.988 5.281 -1.955 1.00 87.94 98 GLY A N 1
ATOM 840 C CA . GLY A 1 98 ? -4.492 3.908 -2.087 1.00 87.94 98 GLY A CA 1
ATOM 841 C C . GLY A 1 98 ? -5.167 3.123 -3.213 1.00 87.94 98 GLY A C 1
ATOM 842 O O . GLY A 1 98 ? -4.488 2.400 -3.935 1.00 87.94 98 GLY A O 1
ATOM 843 N N . LEU A 1 99 ? -6.474 3.302 -3.424 1.00 89.88 99 LEU A N 1
ATOM 844 C CA . LEU A 1 99 ? -7.188 2.677 -4.544 1.00 89.88 99 LEU A CA 1
ATOM 845 C C . LEU A 1 99 ? -6.702 3.215 -5.895 1.00 89.88 99 LEU A C 1
ATOM 847 O O . LEU A 1 99 ? -6.452 2.437 -6.810 1.00 89.88 99 LEU A O 1
ATOM 851 N N . ASN A 1 100 ? -6.463 4.524 -5.998 1.00 88.81 100 ASN A N 1
ATOM 852 C CA . ASN A 1 100 ? -5.837 5.107 -7.186 1.00 88.81 100 ASN A CA 1
ATOM 853 C C . ASN A 1 100 ? -4.440 4.536 -7.419 1.00 88.81 100 ASN A C 1
ATOM 855 O O . ASN A 1 100 ? -4.079 4.222 -8.547 1.00 88.81 100 ASN A O 1
ATOM 859 N N . LEU A 1 101 ? -3.640 4.402 -6.355 1.00 88.62 101 LEU A N 1
ATOM 860 C CA . LEU A 1 101 ? -2.321 3.786 -6.454 1.00 88.62 101 LEU A CA 1
ATOM 861 C C . LEU A 1 101 ? -2.432 2.366 -7.013 1.00 88.62 101 LEU A C 1
ATOM 863 O O . LEU A 1 101 ? -1.677 2.022 -7.913 1.00 88.62 101 LEU A O 1
ATOM 867 N N . HIS A 1 102 ? -3.379 1.566 -6.526 1.00 90.19 102 HIS A N 1
ATOM 868 C CA . HIS A 1 102 ? -3.615 0.225 -7.051 1.00 90.19 102 HIS A CA 1
ATOM 869 C C . HIS A 1 102 ? -3.925 0.237 -8.555 1.00 90.19 102 HIS A C 1
ATOM 871 O O . HIS A 1 102 ? -3.289 -0.499 -9.307 1.00 90.19 102 HIS A O 1
ATOM 877 N N . GLU A 1 103 ? -4.824 1.116 -9.002 1.00 89.31 103 GLU A N 1
ATOM 878 C CA . GLU A 1 103 ? -5.156 1.298 -10.422 1.00 89.31 103 GLU A CA 1
ATOM 879 C C . GLU A 1 103 ? -3.897 1.607 -11.252 1.00 89.31 103 GLU A C 1
ATOM 881 O O . GLU A 1 103 ? -3.602 0.911 -12.225 1.00 89.31 103 GLU A O 1
ATOM 886 N N . TYR A 1 104 ? -3.070 2.551 -10.793 1.00 88.06 104 TYR A N 1
ATOM 887 C CA . TYR A 1 104 ? -1.798 2.880 -11.444 1.00 88.06 104 TYR A CA 1
ATOM 888 C C . TYR A 1 104 ? -0.827 1.695 -11.515 1.00 88.06 104 TYR A C 1
ATOM 890 O O . TYR A 1 104 ? -0.189 1.488 -12.553 1.00 88.06 104 TYR A O 1
ATOM 898 N N . LEU A 1 105 ? -0.710 0.920 -10.431 1.00 89.56 105 LEU A N 1
ATOM 899 C CA . LEU A 1 105 ? 0.161 -0.256 -10.365 1.00 89.56 105 LEU A CA 1
ATOM 900 C C . LEU A 1 105 ? -0.288 -1.338 -11.348 1.00 89.56 105 LEU A C 1
ATOM 902 O O . LEU A 1 105 ? 0.552 -1.948 -12.012 1.00 89.56 105 LEU A O 1
ATOM 906 N N . VAL A 1 106 ? -1.595 -1.560 -11.476 1.00 90.12 106 VAL A N 1
ATOM 907 C CA . VAL A 1 106 ? -2.144 -2.510 -12.448 1.00 90.12 106 VAL A CA 1
ATOM 908 C C . VAL A 1 106 ? -1.865 -2.029 -13.872 1.00 90.12 106 VAL A C 1
ATOM 910 O O . VAL A 1 106 ? -1.359 -2.802 -14.685 1.00 90.12 106 VAL A O 1
ATOM 913 N N . GLU A 1 107 ? -2.116 -0.760 -14.184 1.00 88.88 107 GLU A N 1
ATOM 914 C CA . GLU A 1 107 ? -1.928 -0.226 -15.539 1.00 88.88 107 GLU A CA 1
ATOM 915 C C . GLU A 1 107 ? -0.470 -0.290 -16.019 1.00 88.88 107 GLU A C 1
ATOM 917 O O . GLU A 1 107 ? -0.207 -0.663 -17.163 1.00 88.88 107 GLU A O 1
ATOM 922 N N . HIS A 1 108 ? 0.484 0.052 -15.150 1.00 86.81 108 HIS A N 1
ATOM 923 C CA . HIS A 1 108 ? 1.876 0.268 -15.554 1.00 86.81 108 HIS A CA 1
ATOM 924 C C . HIS A 1 108 ? 2.809 -0.889 -15.180 1.00 86.81 108 HIS A C 1
ATOM 926 O O . HIS A 1 108 ? 3.786 -1.128 -15.888 1.00 86.81 108 HIS A O 1
ATOM 932 N N . SER A 1 109 ? 2.500 -1.638 -14.117 1.00 87.19 109 SER A N 1
ATOM 933 C CA . SER A 1 109 ? 3.402 -2.641 -13.534 1.00 87.19 109 SER A CA 1
ATOM 934 C C . SER A 1 109 ? 2.863 -4.076 -13.566 1.00 87.19 109 SER A C 1
ATOM 936 O O . SER A 1 109 ? 3.448 -4.964 -12.947 1.00 87.19 109 SER A O 1
ATOM 938 N N . SER A 1 110 ? 1.808 -4.366 -14.339 1.00 85.12 110 SER A N 1
ATOM 939 C CA . SER A 1 110 ? 1.259 -5.733 -14.484 1.00 85.12 110 SER A CA 1
ATOM 940 C C . SER A 1 110 ? 2.266 -6.783 -14.981 1.00 85.12 110 SER A C 1
ATOM 942 O O . SER A 1 110 ? 2.101 -7.972 -14.718 1.00 85.12 110 SER A O 1
ATOM 944 N N . LYS A 1 111 ? 3.302 -6.379 -15.728 1.00 84.75 111 LYS A N 1
ATOM 945 C CA . LYS A 1 111 ? 4.307 -7.291 -16.319 1.00 84.75 111 LYS A CA 1
ATOM 946 C C . LYS A 1 111 ? 5.621 -7.340 -15.535 1.00 84.75 111 LYS A C 1
ATOM 948 O O . LYS A 1 111 ? 6.583 -7.965 -15.983 1.00 84.75 111 LYS A O 1
ATOM 953 N N . SER A 1 112 ? 5.678 -6.667 -14.395 1.00 84.94 112 SER A N 1
ATOM 954 C CA . SER A 1 112 ? 6.924 -6.446 -13.669 1.00 84.94 112 SER A CA 1
ATOM 955 C C . SER A 1 112 ? 7.268 -7.649 -12.802 1.00 84.94 112 SER A C 1
ATOM 957 O O . SER A 1 112 ? 6.399 -8.364 -12.312 1.00 84.94 112 SER A O 1
ATOM 959 N N . SER A 1 113 ? 8.560 -7.925 -12.642 1.00 85.38 113 SER A N 1
ATOM 960 C CA . SER A 1 113 ? 9.032 -9.071 -11.853 1.00 85.38 113 SER A CA 1
ATOM 961 C C . SER A 1 113 ? 9.010 -8.783 -10.351 1.00 85.38 113 SER A C 1
ATOM 963 O O . SER A 1 113 ? 8.916 -9.710 -9.550 1.00 85.38 113 SER A O 1
ATOM 965 N N . LEU A 1 114 ? 9.118 -7.507 -9.977 1.00 85.75 114 LEU A N 1
ATOM 966 C CA . LEU A 1 114 ? 9.024 -7.016 -8.607 1.00 85.75 114 LEU A CA 1
ATOM 967 C C . LEU A 1 114 ? 8.529 -5.569 -8.634 1.00 85.75 114 LEU A C 1
ATOM 969 O O . LEU A 1 114 ? 9.035 -4.757 -9.410 1.00 85.75 114 LEU A O 1
ATOM 973 N N . ILE A 1 115 ? 7.593 -5.252 -7.750 1.00 88.75 115 ILE A N 1
ATOM 974 C CA . ILE A 1 115 ? 7.097 -3.897 -7.526 1.00 88.75 115 ILE A CA 1
ATOM 975 C C . ILE A 1 115 ? 7.570 -3.449 -6.146 1.00 88.75 115 ILE A C 1
ATOM 977 O O . ILE A 1 115 ? 7.324 -4.126 -5.150 1.00 88.75 115 ILE A O 1
ATOM 981 N N . ILE A 1 116 ? 8.250 -2.311 -6.066 1.00 87.56 116 ILE A N 1
ATOM 982 C CA . ILE A 1 116 ? 8.673 -1.701 -4.805 1.00 87.56 116 ILE A CA 1
ATOM 983 C C . ILE A 1 116 ? 7.859 -0.431 -4.612 1.00 87.56 116 ILE A C 1
ATOM 985 O O . ILE A 1 116 ? 7.961 0.487 -5.417 1.00 87.56 116 ILE A O 1
ATOM 989 N N . VAL A 1 117 ? 7.068 -0.360 -3.548 1.00 87.69 117 VAL A N 1
ATOM 990 C CA . VAL A 1 117 ? 6.196 0.783 -3.248 1.00 87.69 117 VAL A CA 1
ATOM 991 C C . VAL A 1 117 ? 6.545 1.324 -1.869 1.00 87.69 117 VAL A C 1
ATOM 993 O O . VAL A 1 117 ? 6.810 0.567 -0.934 1.00 87.69 117 VAL A O 1
ATOM 996 N N . THR A 1 118 ? 6.550 2.648 -1.725 1.00 84.31 118 THR A N 1
ATOM 997 C CA . THR A 1 118 ? 6.693 3.271 -0.399 1.00 84.31 118 THR A CA 1
ATOM 998 C C . THR A 1 118 ? 5.492 2.886 0.458 1.00 84.31 118 THR A C 1
ATOM 1000 O O . THR A 1 118 ? 4.355 3.038 0.019 1.00 84.31 118 THR A O 1
ATOM 1003 N N . LEU A 1 119 ? 5.732 2.351 1.656 1.00 84.19 119 LEU A N 1
ATOM 1004 C CA . LEU A 1 119 ? 4.659 1.939 2.556 1.00 84.19 119 LEU A CA 1
ATOM 1005 C C . LEU A 1 119 ? 3.794 3.167 2.890 1.00 84.19 119 LEU A C 1
ATOM 1007 O O . LEU A 1 119 ? 4.340 4.120 3.442 1.00 84.19 119 LEU A O 1
ATOM 1011 N N . PRO A 1 120 ? 2.481 3.156 2.599 1.00 78.75 120 PRO A N 1
ATOM 1012 C CA . PRO A 1 120 ? 1.598 4.256 2.968 1.0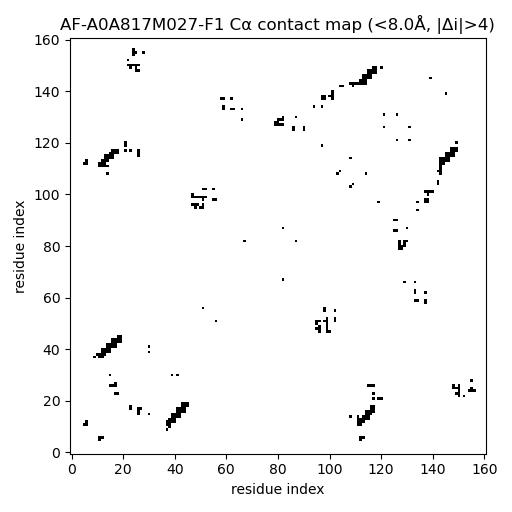0 78.75 120 PRO A CA 1
ATOM 1013 C C . PRO A 1 120 ? 1.411 4.269 4.490 1.00 78.75 120 PRO A C 1
ATOM 1015 O O . PRO A 1 120 ? 0.652 3.470 5.046 1.00 78.75 120 PRO A O 1
ATOM 1018 N N . ILE A 1 121 ? 2.130 5.150 5.185 1.00 70.56 121 ILE A N 1
ATOM 1019 C CA . ILE A 1 121 ? 2.131 5.185 6.651 1.00 70.56 121 ILE A CA 1
ATOM 1020 C C . ILE A 1 121 ? 0.893 5.933 7.144 1.00 70.56 121 ILE A C 1
ATOM 1022 O O . ILE A 1 121 ? 0.634 7.078 6.784 1.00 70.56 121 ILE A O 1
ATOM 1026 N N . SER A 1 122 ? 0.148 5.311 8.055 1.00 64.19 122 SER A N 1
ATOM 1027 C CA . SER A 1 122 ? -0.895 5.996 8.820 1.00 64.19 122 SER A CA 1
ATOM 1028 C C . SER A 1 122 ? -0.454 6.220 10.261 1.00 64.19 122 SER A C 1
ATOM 1030 O O . SER A 1 122 ? 0.125 5.339 10.895 1.00 64.19 122 SER A O 1
ATOM 1032 N N . ARG A 1 123 ? -0.711 7.422 10.798 1.00 65.94 123 ARG A N 1
ATOM 1033 C CA . ARG A 1 123 ? -0.398 7.744 12.200 1.00 65.94 123 ARG A CA 1
ATOM 1034 C C . ARG A 1 123 ? -1.143 6.769 13.123 1.00 65.94 123 ARG A C 1
ATOM 1036 O O . ARG A 1 123 ? -2.352 6.606 12.975 1.00 65.94 123 ARG A O 1
ATOM 1043 N N . LYS A 1 124 ? -0.434 6.179 14.096 1.00 56.81 124 LYS A N 1
ATOM 1044 C CA . LYS A 1 124 ? -0.898 5.066 14.957 1.00 56.81 124 LYS A CA 1
ATOM 1045 C C . LYS A 1 124 ? -2.210 5.300 15.725 1.00 56.81 124 LYS A C 1
ATOM 1047 O O . LYS A 1 124 ? -2.799 4.339 16.188 1.00 56.81 124 LYS A O 1
ATOM 1052 N N . GLN A 1 125 ? -2.657 6.547 15.879 1.00 61.16 125 GLN A N 1
ATOM 1053 C CA . GLN A 1 125 ? -3.899 6.891 16.590 1.00 61.16 125 GLN A CA 1
ATOM 1054 C C . GLN A 1 125 ? -5.098 7.138 15.656 1.00 61.16 125 GLN A C 1
ATOM 1056 O O . GLN A 1 125 ? -6.180 7.455 16.129 1.00 61.16 125 GLN A O 1
ATOM 1061 N N . SER A 1 126 ? -4.911 7.046 14.335 1.00 68.62 126 SER A N 1
ATOM 1062 C CA . SER A 1 126 ? -5.924 7.429 13.339 1.00 68.62 126 SER A CA 1
ATOM 1063 C C . SER A 1 126 ? -6.600 6.242 12.652 1.00 68.62 126 SER A C 1
ATOM 1065 O O . SER A 1 126 ? -7.612 6.464 11.990 1.00 68.62 126 SER A O 1
ATOM 1067 N N . ILE A 1 127 ? -6.007 5.043 12.721 1.00 80.88 127 ILE A N 1
ATOM 1068 C CA . ILE A 1 127 ? -6.458 3.850 11.992 1.00 80.88 127 ILE A CA 1
ATOM 1069 C C . ILE A 1 127 ? -6.285 2.603 12.872 1.00 80.88 127 ILE A C 1
ATOM 1071 O O . ILE A 1 127 ? -5.217 2.394 13.450 1.00 80.88 127 ILE A O 1
ATOM 1075 N N . SER A 1 128 ? -7.325 1.779 12.946 1.00 85.56 128 SER A N 1
ATOM 1076 C CA . SER A 1 128 ? -7.364 0.462 13.561 1.00 85.56 128 SER A CA 1
ATOM 1077 C C . SER A 1 128 ? -6.511 -0.531 12.764 1.00 85.56 128 SER A C 1
ATOM 1079 O O . SER A 1 128 ? -6.428 -0.461 11.532 1.00 85.56 128 SER A O 1
ATOM 1081 N N . PRO A 1 129 ? -5.880 -1.517 13.425 1.00 84.88 129 PRO A N 1
ATOM 1082 C CA . PRO A 1 129 ? -5.083 -2.520 12.723 1.00 84.88 129 PRO A CA 1
ATOM 1083 C C . PRO A 1 129 ? -5.873 -3.260 11.632 1.00 84.88 129 PRO A C 1
ATOM 1085 O O . PRO A 1 129 ? -5.314 -3.580 10.586 1.00 84.88 129 PRO A O 1
ATOM 1088 N N . GLY A 1 130 ? -7.175 -3.487 11.850 1.00 87.44 130 GLY A N 1
ATOM 1089 C CA . GLY A 1 130 ? -8.060 -4.128 10.879 1.00 87.44 130 GLY A CA 1
ATOM 1090 C C . GLY A 1 130 ? -8.217 -3.306 9.602 1.00 87.44 130 GLY A C 1
ATOM 1091 O O . GLY A 1 130 ? -7.968 -3.823 8.512 1.00 87.44 130 GLY A O 1
ATOM 1092 N N . LEU A 1 131 ? -8.550 -2.016 9.725 1.00 87.44 131 LEU A N 1
ATOM 1093 C CA . LEU A 1 131 ? -8.712 -1.143 8.562 1.00 87.44 131 LEU A CA 1
ATOM 1094 C C . LEU A 1 131 ? -7.395 -0.994 7.796 1.00 87.44 131 LEU A C 1
ATOM 1096 O O . LEU A 1 131 ? -7.386 -1.024 6.567 1.00 87.44 131 LEU A O 1
ATOM 1100 N N . TYR A 1 132 ? -6.272 -0.902 8.510 1.00 87.94 132 TYR A N 1
ATOM 1101 C CA . TYR A 1 132 ? -4.954 -0.823 7.887 1.00 87.94 132 TYR A CA 1
ATOM 1102 C C . TYR A 1 132 ? -4.598 -2.085 7.084 1.00 87.94 132 TYR A C 1
ATOM 1104 O O . TYR A 1 132 ? -4.075 -1.981 5.975 1.00 87.94 132 TYR A O 1
ATOM 1112 N N . LEU A 1 133 ? -4.909 -3.278 7.602 1.00 88.62 133 LEU A N 1
ATOM 1113 C CA . LEU A 1 133 ? -4.672 -4.535 6.886 1.00 88.62 133 LEU A CA 1
ATOM 1114 C C . LEU A 1 133 ? -5.571 -4.682 5.656 1.00 88.62 133 LEU A C 1
ATOM 1116 O O . LEU A 1 133 ? -5.078 -5.075 4.599 1.00 88.62 133 LEU A O 1
ATOM 1120 N N . VAL A 1 134 ? -6.855 -4.330 5.765 1.00 90.50 134 VAL A N 1
ATOM 1121 C CA . VAL A 1 134 ? -7.781 -4.326 4.618 1.00 90.50 134 VAL A CA 1
ATOM 1122 C C . VAL A 1 134 ? -7.296 -3.350 3.546 1.00 90.50 134 VAL A C 1
ATOM 1124 O O . VAL A 1 134 ? -7.259 -3.692 2.366 1.00 90.50 134 VAL A O 1
ATOM 1127 N N . TYR A 1 135 ? -6.844 -2.167 3.958 1.00 90.25 135 TYR A N 1
ATOM 1128 C CA . TYR A 1 135 ? -6.275 -1.158 3.073 1.00 90.25 135 TYR A CA 1
ATOM 1129 C C . TYR A 1 135 ? -5.025 -1.655 2.329 1.00 90.25 135 TYR A C 1
ATOM 1131 O O . TYR A 1 135 ? -4.963 -1.556 1.104 1.00 90.25 135 TYR A O 1
ATOM 1139 N N . LEU A 1 136 ? -4.051 -2.254 3.025 1.00 90.06 136 LEU A N 1
ATOM 1140 C CA . LEU A 1 136 ? -2.877 -2.851 2.371 1.00 90.06 136 LEU A CA 1
ATOM 1141 C C . LEU A 1 136 ? -3.254 -4.020 1.450 1.00 90.06 136 LEU A C 1
ATOM 1143 O O . LEU A 1 136 ? -2.673 -4.175 0.371 1.00 90.06 136 LEU A O 1
ATOM 1147 N N . GLY A 1 137 ? -4.233 -4.829 1.857 1.00 90.00 137 GLY A N 1
ATOM 1148 C CA . GLY A 1 137 ? -4.792 -5.914 1.051 1.00 90.00 137 GLY A CA 1
ATOM 1149 C C . GLY A 1 137 ? -5.395 -5.418 -0.262 1.00 90.00 137 GLY A C 1
ATOM 1150 O O . GLY A 1 137 ? -5.129 -5.996 -1.312 1.00 90.00 137 GLY A O 1
ATOM 1151 N N . ALA A 1 138 ? -6.135 -4.309 -0.229 1.00 90.81 138 ALA A N 1
ATOM 1152 C CA . ALA A 1 138 ? -6.705 -3.697 -1.424 1.00 90.81 138 ALA A CA 1
ATOM 1153 C C . ALA A 1 138 ? -5.622 -3.229 -2.411 1.00 90.81 138 ALA A C 1
ATOM 1155 O O . ALA A 1 138 ? -5.727 -3.508 -3.603 1.00 90.81 138 ALA A O 1
ATOM 1156 N N . ILE A 1 139 ? -4.545 -2.602 -1.919 1.00 90.31 139 ILE A N 1
ATOM 1157 C CA . ILE A 1 139 ? -3.439 -2.120 -2.768 1.00 90.31 139 ILE A CA 1
ATOM 1158 C C . ILE A 1 139 ? -2.666 -3.274 -3.410 1.00 90.31 139 ILE A C 1
ATOM 1160 O O . ILE A 1 139 ? -2.242 -3.174 -4.559 1.00 90.31 139 ILE A O 1
ATOM 1164 N N . SER A 1 140 ? -2.456 -4.359 -2.667 1.00 90.62 140 SER A N 1
ATOM 1165 C CA . SER A 1 140 ? -1.642 -5.507 -3.093 1.00 90.62 140 SER A CA 1
ATOM 1166 C C . SER A 1 140 ? -2.409 -6.557 -3.904 1.00 90.62 140 SER A C 1
ATOM 1168 O O . SER A 1 140 ? -1.826 -7.553 -4.336 1.00 90.62 140 SER A O 1
ATOM 1170 N N . TYR A 1 141 ? -3.707 -6.356 -4.128 1.00 89.94 141 TYR A N 1
ATOM 1171 C CA . TYR A 1 141 ? -4.562 -7.350 -4.760 1.00 89.94 141 TYR A CA 1
ATOM 1172 C C . TYR A 1 141 ? -4.150 -7.643 -6.209 1.00 89.94 141 TYR A C 1
ATOM 1174 O O . TYR A 1 141 ? -4.088 -6.737 -7.022 1.00 89.94 141 TYR A O 1
ATOM 1182 N N . ASN A 1 142 ? -3.965 -8.913 -6.580 1.00 88.75 142 ASN A N 1
ATOM 1183 C CA . ASN A 1 142 ? -3.701 -9.329 -7.969 1.00 88.75 142 ASN A CA 1
ATOM 1184 C C . ASN A 1 142 ? -2.531 -8.588 -8.658 1.00 88.75 142 ASN A C 1
ATOM 1186 O O . ASN A 1 142 ? -2.560 -8.339 -9.863 1.00 88.75 142 ASN A O 1
ATOM 1190 N N . LEU A 1 143 ? -1.501 -8.235 -7.889 1.00 88.38 143 LEU A N 1
ATOM 1191 C CA . LEU A 1 143 ? -0.261 -7.671 -8.409 1.00 88.38 143 LEU A CA 1
ATOM 1192 C C . LEU A 1 143 ? 0.855 -8.727 -8.432 1.00 88.38 143 LEU A C 1
ATOM 1194 O O . LEU A 1 143 ? 0.812 -9.700 -7.670 1.00 88.38 143 LEU A O 1
ATOM 1198 N N . PRO A 1 144 ? 1.891 -8.533 -9.269 1.00 87.25 144 PRO A N 1
ATOM 1199 C CA . PRO A 1 144 ? 3.166 -9.225 -9.112 1.00 87.25 144 PRO A CA 1
ATOM 1200 C C . PRO A 1 144 ? 3.748 -9.045 -7.699 1.00 87.25 144 PRO A C 1
ATOM 1202 O O . PRO A 1 144 ? 3.263 -8.201 -6.940 1.00 87.25 144 PRO A O 1
ATOM 1205 N N . PRO A 1 145 ? 4.811 -9.790 -7.329 1.00 89.19 145 PRO A N 1
ATOM 1206 C CA . PRO A 1 145 ? 5.440 -9.664 -6.018 1.00 89.19 145 PRO A CA 1
ATOM 1207 C C . PRO A 1 145 ? 5.672 -8.196 -5.645 1.00 89.19 145 PRO A C 1
ATOM 1209 O O . PRO A 1 145 ? 6.398 -7.482 -6.340 1.00 89.19 145 PRO A O 1
ATOM 1212 N N . LEU A 1 146 ? 5.025 -7.752 -4.567 1.00 89.06 146 LEU A N 1
ATOM 1213 C CA . LEU A 1 146 ? 5.038 -6.366 -4.119 1.00 89.06 146 LEU A CA 1
ATOM 1214 C C . LEU A 1 146 ? 5.758 -6.256 -2.776 1.00 89.06 146 LEU A C 1
ATOM 1216 O O . LEU A 1 146 ? 5.469 -6.989 -1.831 1.00 89.06 146 LEU A O 1
ATOM 1220 N N . LEU A 1 147 ? 6.698 -5.321 -2.700 1.00 88.44 147 LEU A N 1
ATOM 1221 C CA . LEU A 1 147 ? 7.457 -4.999 -1.505 1.00 88.44 147 LEU A CA 1
ATOM 1222 C C . LEU A 1 147 ? 7.094 -3.592 -1.039 1.00 88.44 147 LEU A C 1
ATOM 1224 O O . LEU A 1 147 ? 7.455 -2.603 -1.680 1.00 88.44 147 LEU A O 1
ATOM 1228 N N . PHE A 1 148 ? 6.431 -3.508 0.111 1.00 87.62 148 PHE A N 1
ATOM 1229 C CA . PHE A 1 148 ? 6.266 -2.241 0.808 1.00 87.62 148 PHE A CA 1
ATOM 1230 C C . PHE A 1 148 ? 7.542 -1.883 1.571 1.00 87.62 148 PHE A C 1
ATOM 1232 O O . PHE A 1 148 ? 8.041 -2.673 2.375 1.00 87.62 148 PHE A O 1
ATOM 1239 N N . VAL A 1 149 ? 8.055 -0.676 1.347 1.00 83.44 149 VAL A N 1
ATOM 1240 C CA . VAL A 1 149 ? 9.271 -0.174 1.994 1.00 83.44 149 VAL A CA 1
ATOM 1241 C C . VAL A 1 149 ? 8.925 1.016 2.875 1.00 83.44 149 VAL A C 1
ATOM 1243 O O . VAL A 1 149 ? 8.483 2.054 2.389 1.00 83.44 149 VAL A O 1
ATOM 1246 N N . GLY A 1 150 ? 9.141 0.867 4.180 1.00 76.69 150 GLY A N 1
ATOM 1247 C CA . GLY A 1 150 ? 9.080 1.965 5.143 1.00 76.69 150 GLY A CA 1
ATOM 1248 C C . GLY A 1 150 ? 10.469 2.551 5.406 1.00 76.69 150 GLY A C 1
ATOM 1249 O O . GLY A 1 150 ? 11.462 1.825 5.428 1.00 76.69 150 GLY A O 1
ATOM 1250 N N . SER A 1 151 ? 10.541 3.862 5.634 1.00 68.75 151 SER A N 1
ATOM 1251 C CA . SER A 1 151 ? 11.755 4.554 6.084 1.00 68.75 151 SER A CA 1
ATOM 1252 C C . SER A 1 151 ? 11.665 4.854 7.582 1.00 68.75 151 SER A C 1
ATOM 1254 O O . SER A 1 151 ? 10.596 5.184 8.086 1.00 68.75 151 SER A O 1
ATOM 1256 N N . ASN A 1 152 ? 12.787 4.793 8.303 1.00 68.00 152 ASN A N 1
ATOM 1257 C CA . ASN A 1 152 ? 12.858 5.169 9.725 1.00 68.00 152 ASN A CA 1
ATOM 1258 C C . ASN A 1 152 ? 13.058 6.688 9.927 1.00 68.00 152 ASN A C 1
ATOM 1260 O O . ASN A 1 152 ? 13.589 7.104 10.951 1.00 68.00 152 ASN A O 1
ATOM 1264 N N . GLN A 1 153 ? 12.751 7.514 8.916 1.00 63.38 153 GLN A N 1
ATOM 1265 C CA . GLN A 1 153 ? 12.885 8.985 8.929 1.00 63.38 153 GLN A CA 1
ATOM 1266 C C . GLN A 1 153 ? 14.286 9.530 9.293 1.00 63.38 153 GLN A C 1
ATOM 1268 O O . GLN A 1 153 ? 14.484 10.736 9.415 1.00 63.38 153 GLN A O 1
ATOM 1273 N N . LYS A 1 154 ? 15.296 8.662 9.426 1.00 62.78 154 LYS A N 1
ATOM 1274 C CA . LYS A 1 154 ? 16.699 9.036 9.609 1.00 62.78 154 LYS A CA 1
ATOM 1275 C C . LYS A 1 154 ? 17.341 9.271 8.247 1.00 62.78 154 LYS A C 1
ATOM 1277 O O . LYS A 1 154 ? 17.102 8.519 7.304 1.00 62.78 154 LYS A O 1
ATOM 1282 N N . ASN A 1 155 ? 18.164 10.313 8.149 1.00 59.44 155 ASN A N 1
ATOM 1283 C CA . ASN A 1 155 ? 18.857 10.662 6.912 1.00 59.44 155 ASN A CA 1
ATOM 1284 C C . ASN A 1 155 ? 19.752 9.512 6.447 1.00 59.44 155 ASN A C 1
ATOM 1286 O O . ASN A 1 155 ? 20.671 9.113 7.154 1.00 59.44 155 ASN A O 1
ATOM 1290 N N . VAL A 1 156 ? 19.480 9.011 5.243 1.00 59.84 156 VAL A N 1
ATOM 1291 C CA . VAL A 1 156 ? 20.288 7.966 4.599 1.00 59.84 156 VAL A CA 1
ATOM 1292 C C . VAL A 1 156 ? 21.303 8.566 3.612 1.00 59.84 156 VAL A C 1
ATOM 1294 O O . VAL A 1 156 ? 22.359 7.989 3.387 1.00 59.84 156 VAL A O 1
ATOM 1297 N N . LEU A 1 157 ? 21.037 9.765 3.073 1.00 56.47 157 LEU A N 1
ATOM 1298 C CA . LEU A 1 157 ? 22.050 10.576 2.391 1.00 56.47 157 LEU A CA 1
ATOM 1299 C C . LEU A 1 157 ? 22.851 11.358 3.435 1.00 56.47 157 LEU A C 1
ATOM 1301 O O . LEU A 1 157 ? 22.467 12.460 3.829 1.00 56.47 157 LEU A O 1
ATOM 1305 N N . THR A 1 158 ? 23.953 10.784 3.898 1.00 56.19 158 THR A N 1
ATOM 1306 C CA . THR A 1 158 ? 25.007 11.547 4.569 1.00 56.19 158 THR A CA 1
ATOM 1307 C C . THR A 1 158 ? 25.969 12.052 3.501 1.00 56.19 158 THR A C 1
ATOM 1309 O O . THR A 1 158 ? 26.563 11.251 2.780 1.00 56.19 158 THR A O 1
ATOM 1312 N N . TYR A 1 159 ? 26.103 13.373 3.368 1.00 44.81 159 TYR A N 1
ATOM 1313 C CA . TYR A 1 159 ? 27.183 13.956 2.578 1.00 44.81 159 TYR A CA 1
ATOM 1314 C C . TYR A 1 159 ? 28.512 13.519 3.202 1.00 44.81 159 TYR A C 1
ATOM 1316 O O . TYR A 1 159 ? 28.730 13.743 4.392 1.00 44.81 159 TYR A O 1
ATOM 1324 N N . TYR A 1 160 ? 29.383 12.894 2.414 1.00 45.47 160 TYR A N 1
ATOM 1325 C CA . TYR A 1 160 ? 30.804 12.887 2.737 1.00 45.47 160 TYR A CA 1
ATOM 1326 C C . TYR A 1 160 ? 31.324 14.272 2.347 1.00 45.47 160 TYR A C 1
ATOM 1328 O O . TYR A 1 160 ? 31.423 14.574 1.158 1.00 45.47 160 TYR A O 1
ATOM 1336 N N . SER A 1 161 ? 31.523 15.134 3.343 1.00 49.94 161 SER A N 1
ATOM 1337 C CA . SER A 1 161 ? 32.321 16.358 3.220 1.00 49.94 161 SER A CA 1
ATOM 1338 C C . SER A 1 161 ? 33.801 16.018 3.188 1.00 49.94 161 SER A C 1
ATOM 1340 O O . SER A 1 161 ? 34.188 15.196 4.053 1.00 49.94 161 SER A O 1
#

Sequence (161 aa):
MNIFHPIQTSSAIIDIWWLFDDDGRLTLLLPYLLRCRRRWHLHVLHGLNKQPNVYETQKFDQLLQAWHENNKKRTENDESWKITETEVEANKEKIKRGLNLHEYLVEHSSKSSLIIVTLPISRKQSISPGLYLVYLGAISYNLPPLLFVGSNQKNVLTYYS